Protein AF-A0A535KV26-F1 (afdb_monomer)

Nearest PDB structures (foldseek):
  4ovj-assembly1_A  TM=8.349E-01  e=1.853E-02  Alicyclobacillus acidocaldarius subsp. acidocaldarius DSM 446
  7vfq-assembly1_A  TM=8.446E-01  e=4.959E-02  Bifidobacterium longum subsp. infantis ATCC 15697 = JCM 1222 = DSM 20088
  7vfq-assembly2_B  TM=8.440E-01  e=6.123E-02  Bifidobacterium longum subsp. infantis ATCC 15697 = JCM 1222 = DSM 20088
  7vfq-assembly4_D  TM=8.434E-01  e=8.702E-02  Bifidobacterium longum subsp. infantis ATCC 15697 = JCM 1222 = DSM 20088
  7vfr-assembly1_A  TM=8.471E-01  e=1.423E-01  Bifidobacterium longum subsp. infantis ATCC 15697 = JCM 1222 = DSM 20088

Radius of gyration: 13.69 Å; Cα contacts (8 Å, |Δi|>4): 64; chains: 1; bounding box: 33×28×32 Å

Foldseek 3Di:
DPPPDDDDDDDDDPVCQLVVQVVCLVVVHHDPDDDDDQQVLVVCVVVVNFDFCVVPCPCVVVVDDPPQQVSQDDPRTRRDDDDDDDD

Structure (mmCIF, N/CA/C/O backbone):
data_AF-A0A535KV26-F1
#
_entry.id   AF-A0A535KV26-F1
#
loop_
_atom_site.group_PDB
_atom_site.id
_atom_site.type_symbol
_atom_site.label_atom_id
_atom_site.label_alt_id
_atom_site.label_comp_id
_atom_site.label_asym_id
_atom_site.label_entity_id
_atom_site.label_seq_id
_atom_site.pdbx_PDB_ins_code
_atom_site.Cartn_x
_atom_site.Cartn_y
_atom_site.Cartn_z
_atom_site.occupancy
_atom_site.B_iso_or_equiv
_atom_site.auth_seq_id
_atom_site.auth_comp_id
_atom_site.auth_asym_id
_atom_site.auth_atom_id
_atom_site.pdbx_PDB_model_num
ATOM 1 N N . THR A 1 1 ? -18.283 1.928 -10.682 1.00 51.75 1 THR A N 1
ATOM 2 C CA . THR A 1 1 ? -18.085 0.468 -10.595 1.00 51.75 1 THR A CA 1
ATOM 3 C C . THR A 1 1 ? -17.250 0.020 -11.773 1.00 51.75 1 THR A C 1
ATOM 5 O O . THR A 1 1 ? -17.683 0.149 -12.909 1.00 51.75 1 THR A O 1
ATOM 8 N N . GLN A 1 2 ? -16.042 -0.470 -11.517 1.00 67.69 2 GLN A N 1
ATOM 9 C CA . GLN A 1 2 ? -15.266 -1.237 -12.492 1.00 67.69 2 GLN A CA 1
ATOM 10 C C . GLN A 1 2 ? -15.266 -2.677 -11.965 1.00 67.69 2 GLN A C 1
ATOM 12 O O . GLN A 1 2 ? -15.019 -2.885 -10.780 1.00 67.69 2 GLN A O 1
ATOM 17 N N . ASN A 1 3 ? -15.659 -3.652 -12.786 1.00 82.06 3 ASN A N 1
ATOM 18 C CA . ASN A 1 3 ? -15.738 -5.074 -12.407 1.00 82.06 3 ASN A CA 1
ATOM 19 C C . ASN A 1 3 ? -16.609 -5.392 -11.167 1.00 82.06 3 ASN A C 1
ATOM 21 O O . ASN A 1 3 ? -16.257 -6.269 -10.387 1.00 82.06 3 ASN A O 1
ATOM 25 N N . ASN A 1 4 ? -17.734 -4.693 -10.962 1.00 89.94 4 ASN A N 1
ATOM 26 C CA . ASN A 1 4 ? -18.614 -4.869 -9.789 1.00 89.94 4 ASN A CA 1
ATOM 27 C C . ASN A 1 4 ? -17.930 -4.657 -8.421 1.00 89.94 4 ASN A C 1
ATOM 29 O O . ASN A 1 4 ? -18.432 -5.126 -7.403 1.00 89.94 4 ASN A O 1
ATOM 33 N N . VAL A 1 5 ? -16.818 -3.919 -8.381 1.00 91.44 5 VAL A N 1
ATOM 34 C CA . VAL A 1 5 ? -16.184 -3.495 -7.127 1.00 91.44 5 VAL A CA 1
ATOM 35 C C . VAL A 1 5 ? -16.804 -2.177 -6.658 1.00 91.44 5 VAL A C 1
ATOM 37 O O . VAL A 1 5 ? -16.888 -1.209 -7.426 1.00 91.44 5 VAL A O 1
ATOM 40 N N . THR A 1 6 ? -17.218 -2.148 -5.391 1.00 92.62 6 THR A N 1
ATOM 41 C CA . THR A 1 6 ? -17.624 -0.937 -4.665 1.00 92.62 6 THR A CA 1
ATOM 42 C C . THR A 1 6 ? -16.464 -0.480 -3.791 1.00 92.62 6 THR A C 1
ATOM 44 O O . THR A 1 6 ? -15.838 -1.301 -3.126 1.00 92.62 6 THR A O 1
ATOM 47 N N . ILE A 1 7 ? -16.176 0.820 -3.811 1.00 92.44 7 ILE A N 1
ATOM 48 C CA . ILE A 1 7 ? -15.126 1.434 -2.996 1.00 92.44 7 ILE A CA 1
ATOM 49 C C . ILE A 1 7 ? -15.809 2.192 -1.865 1.00 92.44 7 ILE A C 1
ATOM 51 O O . ILE A 1 7 ? -16.651 3.050 -2.132 1.00 92.44 7 ILE A O 1
ATOM 55 N N . ASP A 1 8 ? -15.429 1.873 -0.633 1.00 94.81 8 ASP A N 1
ATOM 56 C CA . ASP A 1 8 ? -15.754 2.663 0.548 1.00 94.81 8 ASP A CA 1
ATOM 57 C C . ASP A 1 8 ? -14.488 3.389 1.014 1.00 94.81 8 ASP A C 1
ATOM 59 O O . ASP A 1 8 ? -13.430 2.771 1.144 1.00 94.81 8 ASP A O 1
ATOM 63 N N . ASN A 1 9 ? -14.577 4.707 1.191 1.00 94.44 9 ASN A N 1
ATOM 64 C CA . ASN A 1 9 ? -13.423 5.541 1.520 1.00 94.44 9 ASN A CA 1
ATOM 65 C C . ASN A 1 9 ? -13.441 5.887 3.006 1.00 94.44 9 ASN A C 1
ATOM 67 O O . ASN A 1 9 ? -14.354 6.559 3.483 1.00 94.44 9 ASN A O 1
ATOM 71 N N . ILE A 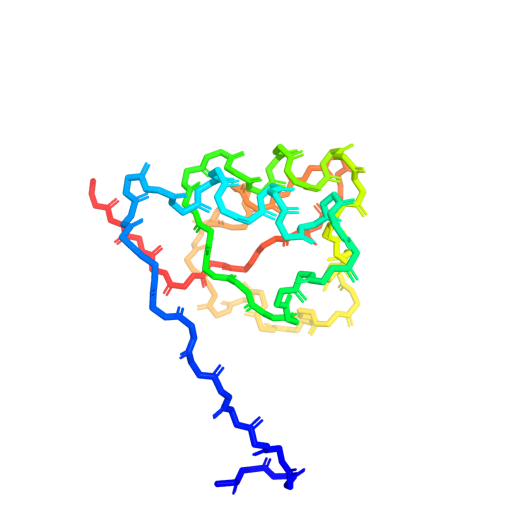1 10 ? -12.382 5.499 3.712 1.00 95.19 10 ILE A N 1
ATOM 72 C CA . ILE A 1 10 ? -12.172 5.834 5.120 1.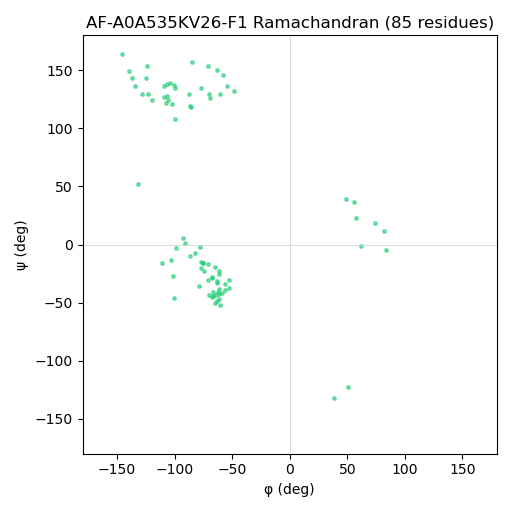00 95.19 10 ILE A CA 1
ATOM 73 C C . ILE A 1 10 ? -11.201 7.015 5.173 1.00 95.19 10 ILE A C 1
ATOM 75 O O . ILE A 1 10 ? -10.019 6.867 4.866 1.00 95.19 10 ILE A O 1
ATOM 79 N N . ALA A 1 11 ? -11.704 8.200 5.520 1.00 94.62 11 ALA A N 1
ATOM 80 C CA . ALA A 1 11 ? -10.878 9.395 5.656 1.00 94.62 11 ALA A CA 1
ATOM 81 C C . ALA A 1 11 ? -10.266 9.456 7.061 1.00 94.62 11 ALA A C 1
ATOM 83 O O . ALA A 1 11 ? -10.996 9.570 8.044 1.00 94.62 11 ALA A O 1
ATOM 84 N N . ILE A 1 12 ? -8.935 9.419 7.134 1.00 94.00 12 ILE A N 1
ATOM 85 C CA . ILE A 1 12 ? -8.178 9.482 8.388 1.00 94.00 12 ILE A CA 1
ATOM 86 C C . ILE A 1 12 ? -7.215 10.675 8.316 1.00 94.00 12 ILE A C 1
ATOM 88 O O . ILE A 1 12 ? -6.486 10.795 7.326 1.00 94.00 12 ILE A O 1
ATOM 92 N N . PRO A 1 13 ? -7.178 11.565 9.325 1.00 95.12 13 PRO A N 1
ATOM 93 C CA . PRO A 1 13 ? -6.150 12.597 9.419 1.00 95.12 13 PRO A CA 1
ATOM 94 C C . PRO A 1 13 ? -4.741 11.992 9.369 1.00 95.12 13 PRO A C 1
ATOM 96 O O . PRO A 1 13 ? -4.464 10.980 10.011 1.00 95.12 13 PRO A O 1
ATOM 99 N N . PHE A 1 14 ? -3.831 12.600 8.603 1.00 90.88 14 PHE A N 1
ATOM 100 C CA . PHE A 1 14 ? -2.505 12.017 8.354 1.00 90.88 14 PHE A CA 1
ATOM 101 C C . PHE A 1 14 ? -1.718 11.725 9.644 1.00 90.88 14 PHE A C 1
ATOM 103 O O . PHE A 1 14 ? -1.070 10.686 9.757 1.00 90.88 14 PHE A O 1
ATOM 110 N N . ASP A 1 15 ? -1.815 12.616 10.631 1.00 94.19 15 ASP A N 1
ATOM 111 C CA . ASP A 1 15 ? -1.184 12.507 11.950 1.00 94.19 15 ASP A CA 1
ATOM 112 C C . ASP A 1 15 ? -1.716 11.337 12.794 1.00 94.19 15 ASP A C 1
ATOM 114 O O . ASP A 1 15 ? -1.034 10.879 13.709 1.00 94.19 15 ASP A O 1
ATOM 118 N N . GLN A 1 16 ? -2.894 10.812 12.457 1.00 95.00 16 GLN A N 1
ATOM 119 C CA . GLN A 1 16 ? -3.548 9.690 13.139 1.00 95.00 16 GLN A CA 1
ATOM 120 C C . GLN A 1 16 ? -3.417 8.376 12.357 1.00 95.00 16 GLN A C 1
ATOM 122 O O . GLN A 1 16 ? -3.641 7.295 12.904 1.00 95.00 16 GLN A O 1
ATOM 127 N N . MET A 1 17 ? -3.002 8.444 11.090 1.00 92.81 17 MET A N 1
ATOM 128 C CA . MET A 1 17 ? -3.165 7.351 10.135 1.00 92.81 17 MET A CA 1
ATOM 129 C C . MET A 1 17 ? -2.431 6.068 10.546 1.00 92.81 17 MET A C 1
ATOM 131 O O . MET A 1 17 ? -3.036 4.999 10.583 1.00 92.81 17 MET A O 1
ATOM 135 N N . LEU A 1 18 ? -1.163 6.155 10.966 1.00 90.81 18 LEU A N 1
ATOM 136 C CA . LEU A 1 18 ? -0.419 4.976 11.433 1.00 90.81 18 LEU A CA 1
ATOM 137 C C . LEU A 1 18 ? -1.060 4.331 12.675 1.00 90.81 18 LEU A C 1
ATOM 139 O O . LEU A 1 18 ? -1.118 3.101 12.772 1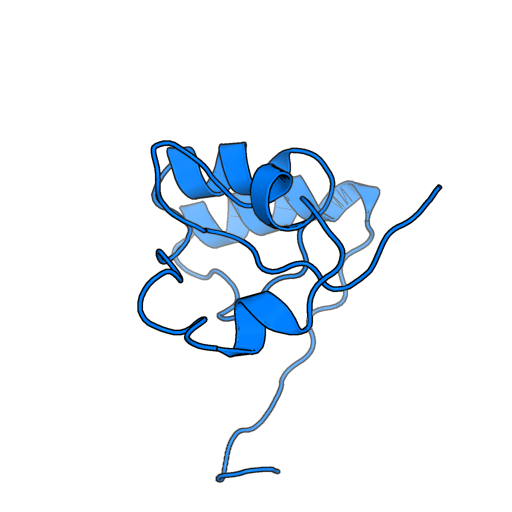.00 90.81 18 LEU A O 1
ATOM 143 N N . GLN A 1 19 ? -1.532 5.141 13.627 1.00 93.06 19 GLN A N 1
ATOM 144 C CA . GLN A 1 19 ? -2.150 4.644 14.856 1.00 93.06 19 GLN A CA 1
ATOM 145 C C . GLN A 1 19 ? -3.478 3.940 14.562 1.00 93.06 19 GLN A C 1
ATOM 147 O O . GLN A 1 19 ? -3.723 2.846 15.083 1.00 93.06 19 GLN A O 1
ATOM 152 N N . GLU A 1 20 ? -4.317 4.528 13.711 1.00 94.38 20 GLU A N 1
ATOM 153 C CA . GLU A 1 20 ? -5.596 3.935 13.328 1.00 94.38 20 GLU A CA 1
ATOM 154 C C . GLU A 1 20 ? -5.407 2.662 12.503 1.00 94.38 20 GLU A C 1
ATOM 156 O O . GLU A 1 20 ? -6.008 1.640 12.833 1.00 94.38 20 GLU A O 1
ATOM 161 N N . LEU A 1 21 ? -4.506 2.659 11.512 1.00 92.81 21 LEU A N 1
ATOM 162 C CA . LEU A 1 21 ? -4.181 1.455 10.738 1.00 92.81 21 LEU A CA 1
ATOM 163 C C . LEU A 1 21 ? -3.668 0.324 11.636 1.00 92.81 21 LEU A C 1
ATOM 165 O O . LEU A 1 21 ? -4.081 -0.827 11.481 1.00 92.81 21 LEU A O 1
ATOM 169 N N . THR A 1 22 ? -2.814 0.641 12.611 1.00 91.25 22 THR A N 1
ATOM 170 C CA . THR A 1 22 ? -2.315 -0.339 13.587 1.00 91.25 22 THR A CA 1
ATOM 171 C C . THR A 1 22 ? -3.448 -0.882 14.459 1.00 91.25 22 THR A C 1
ATOM 173 O O . THR A 1 22 ? -3.544 -2.091 14.669 1.00 91.25 22 THR A O 1
ATOM 176 N N . THR A 1 23 ? -4.339 -0.009 14.936 1.00 94.06 23 THR A N 1
ATOM 177 C CA . THR A 1 23 ? -5.500 -0.393 15.754 1.00 94.06 23 THR A CA 1
ATOM 178 C C . THR A 1 23 ? -6.452 -1.296 14.977 1.00 94.06 23 THR A C 1
ATOM 180 O O . THR A 1 23 ? -6.812 -2.366 15.464 1.00 94.06 23 THR A O 1
ATOM 183 N N . MET A 1 24 ? -6.813 -0.909 13.753 1.00 94.25 24 MET A N 1
ATOM 184 C CA . MET A 1 24 ? -7.689 -1.685 12.874 1.00 94.25 24 MET A CA 1
ATOM 185 C C . MET A 1 24 ? -7.086 -3.048 12.525 1.00 94.25 24 MET A C 1
ATOM 187 O O . MET A 1 24 ? -7.779 -4.062 12.592 1.00 94.25 24 MET A O 1
ATOM 191 N N . THR A 1 25 ? -5.783 -3.093 12.231 1.00 92.56 25 THR A N 1
ATOM 192 C CA . THR A 1 25 ? -5.054 -4.343 11.965 1.00 92.56 25 THR A CA 1
ATOM 193 C C . THR A 1 25 ? -5.092 -5.274 13.175 1.00 92.56 25 THR A C 1
ATOM 195 O O . THR A 1 25 ? -5.505 -6.425 13.053 1.00 92.56 25 THR A O 1
ATOM 198 N N . ASN A 1 26 ? -4.721 -4.778 14.359 1.00 91.56 26 ASN A N 1
ATOM 199 C CA . ASN A 1 26 ? -4.705 -5.578 15.587 1.00 91.56 26 ASN A CA 1
ATOM 200 C C . ASN A 1 26 ? -6.113 -5.990 16.042 1.00 91.56 26 ASN A C 1
ATOM 202 O O . ASN A 1 26 ? -6.278 -7.034 16.668 1.00 91.56 26 ASN A O 1
ATOM 206 N N . GLY A 1 27 ? -7.127 -5.184 15.718 1.00 94.88 27 GLY A N 1
ATOM 207 C CA . GLY A 1 27 ? -8.538 -5.487 15.948 1.00 94.88 27 GLY A CA 1
ATOM 208 C C . GLY A 1 27 ? -9.148 -6.458 14.932 1.00 94.88 27 GLY A C 1
ATOM 209 O O . GLY A 1 27 ? -10.322 -6.795 15.066 1.00 94.88 27 GLY A O 1
ATOM 210 N N . GLY A 1 28 ? -8.388 -6.905 13.924 1.00 94.38 28 GLY A N 1
ATOM 211 C CA . GLY A 1 28 ? -8.863 -7.840 12.902 1.00 94.38 28 GLY A CA 1
ATOM 212 C C . GLY A 1 28 ? -9.807 -7.222 11.867 1.00 94.38 28 GLY A C 1
ATOM 213 O O . GLY A 1 28 ? -10.526 -7.959 11.198 1.00 94.38 28 GLY A O 1
ATOM 214 N N . ASN A 1 29 ? -9.815 -5.893 11.729 1.00 95.44 29 ASN A N 1
ATOM 215 C CA . ASN A 1 29 ? -10.641 -5.171 10.761 1.00 95.44 29 ASN A CA 1
ATOM 216 C C . ASN A 1 29 ? -9.847 -4.115 9.957 1.00 95.44 29 ASN A C 1
ATOM 218 O O . ASN A 1 29 ? -10.229 -2.943 9.957 1.00 95.44 29 ASN A O 1
ATOM 222 N N . PRO A 1 30 ? -8.712 -4.471 9.320 1.00 94.38 30 PRO A N 1
ATOM 223 C CA . PRO A 1 30 ? -7.977 -3.534 8.478 1.00 94.38 30 PRO A CA 1
ATOM 224 C C . PRO A 1 30 ? -8.735 -3.225 7.174 1.00 94.38 30 PRO A C 1
ATOM 226 O O . PRO A 1 30 ? -9.464 -4.081 6.662 1.00 94.38 30 PRO A O 1
ATOM 229 N N . PRO A 1 31 ? -8.515 -2.044 6.569 1.00 95.31 31 PRO A N 1
ATOM 230 C CA . PRO A 1 31 ? -8.953 -1.793 5.201 1.00 95.31 31 PRO A CA 1
ATOM 231 C C . PRO A 1 31 ? -8.230 -2.725 4.216 1.00 95.31 31 PRO A C 1
ATOM 233 O O . PRO A 1 31 ? -7.078 -3.108 4.425 1.00 95.31 31 PRO A O 1
ATOM 236 N N . SER A 1 32 ? -8.891 -3.066 3.106 1.00 94.62 32 SER A N 1
ATOM 237 C CA . SER A 1 32 ? -8.306 -3.942 2.077 1.00 94.62 32 SER A CA 1
ATOM 238 C C . SER A 1 32 ? -7.183 -3.275 1.278 1.00 94.62 32 SER A C 1
ATOM 240 O O . SER A 1 32 ? -6.277 -3.952 0.800 1.00 94.62 32 SER A O 1
ATOM 242 N N . VAL A 1 33 ? -7.254 -1.953 1.115 1.00 94.06 33 VAL A N 1
ATOM 243 C CA . VAL A 1 33 ? -6.240 -1.116 0.466 1.00 94.06 33 VAL A CA 1
ATOM 244 C C . VAL A 1 33 ? -6.038 0.109 1.348 1.00 94.06 33 VAL A C 1
ATOM 246 O O . VAL A 1 33 ? -7.011 0.684 1.830 1.00 94.06 33 VAL A O 1
ATOM 249 N N . MET A 1 34 ? -4.786 0.499 1.566 1.00 93.38 34 MET A N 1
ATOM 250 C CA . MET A 1 34 ? -4.426 1.646 2.397 1.00 93.38 34 MET A CA 1
ATOM 251 C C . MET A 1 34 ? -3.323 2.458 1.729 1.00 93.38 34 MET A C 1
ATOM 253 O O . MET A 1 34 ? -2.421 1.897 1.104 1.00 93.38 34 MET A O 1
ATOM 257 N N . GLU A 1 35 ? -3.396 3.777 1.872 1.00 92.19 35 GLU A N 1
ATOM 258 C CA . GLU A 1 35 ? -2.287 4.658 1.530 1.00 92.19 35 GLU A CA 1
ATOM 259 C C . GLU A 1 35 ? -1.239 4.586 2.642 1.00 92.19 35 GLU A C 1
ATOM 261 O O . GLU A 1 35 ? -1.568 4.601 3.826 1.00 92.19 35 GLU A O 1
ATOM 266 N N . LEU A 1 36 ? 0.032 4.472 2.264 1.00 91.31 36 LEU A N 1
ATOM 267 C CA . LEU A 1 36 ? 1.145 4.362 3.200 1.00 91.31 36 LEU A CA 1
ATOM 268 C C . LEU A 1 36 ? 2.164 5.454 2.905 1.00 91.31 36 LEU A C 1
ATOM 270 O O . LEU A 1 36 ? 2.425 5.771 1.747 1.00 91.31 36 LEU A O 1
ATOM 274 N N . SER A 1 37 ? 2.768 5.993 3.960 1.00 88.31 37 SER A N 1
ATOM 275 C CA . SER A 1 37 ? 3.775 7.046 3.863 1.00 88.31 37 SER A CA 1
ATOM 276 C C . SER A 1 37 ? 5.075 6.644 4.552 1.00 88.31 37 SER A C 1
ATOM 278 O O . SER A 1 37 ? 5.091 5.825 5.475 1.00 88.31 37 SER A O 1
ATOM 280 N N . GLY A 1 38 ? 6.181 7.226 4.089 1.00 85.56 38 GLY A N 1
ATOM 281 C CA . GLY A 1 38 ? 7.504 7.057 4.680 1.00 85.56 38 GLY A CA 1
ATOM 282 C C . GLY A 1 38 ? 7.882 5.591 4.895 1.00 85.56 38 GLY A C 1
ATOM 283 O O . GLY A 1 38 ? 7.916 4.792 3.964 1.00 85.56 38 GLY A O 1
ATOM 284 N N . ASN A 1 39 ? 8.182 5.238 6.145 1.00 84.81 39 ASN A N 1
ATOM 285 C CA . ASN A 1 39 ? 8.662 3.912 6.525 1.00 84.81 39 ASN A CA 1
ATOM 286 C C . ASN A 1 39 ? 7.554 2.926 6.952 1.00 84.81 39 ASN A C 1
ATOM 288 O O . ASN A 1 39 ? 7.864 1.819 7.396 1.00 84.81 39 ASN A O 1
ATOM 292 N N . TRP A 1 40 ? 6.273 3.284 6.836 1.00 90.06 40 TRP A N 1
ATOM 293 C CA . TRP A 1 40 ? 5.169 2.432 7.296 1.00 90.06 40 TRP A CA 1
ATOM 294 C C . TRP A 1 40 ? 5.051 1.085 6.568 1.00 90.06 40 TRP A C 1
ATOM 296 O O . TRP A 1 40 ? 4.729 0.104 7.243 1.00 90.06 40 TRP A O 1
ATOM 306 N N . PRO A 1 41 ? 5.375 0.960 5.260 1.00 89.19 41 PRO A N 1
ATOM 307 C CA . PRO A 1 41 ? 5.430 -0.346 4.604 1.00 89.19 41 PRO A CA 1
ATOM 308 C C . PRO A 1 41 ? 6.383 -1.330 5.293 1.00 89.19 41 PRO A C 1
ATOM 310 O O . PRO A 1 41 ? 6.085 -2.519 5.364 1.00 89.19 41 PRO A O 1
ATOM 313 N N . TYR A 1 42 ? 7.495 -0.851 5.863 1.00 85.31 42 TYR A N 1
ATOM 314 C CA . TYR A 1 42 ? 8.405 -1.697 6.640 1.00 85.31 42 TYR A CA 1
ATOM 315 C C . TYR A 1 42 ? 7.785 -2.135 7.967 1.00 85.31 42 TYR A C 1
ATOM 317 O O . TYR A 1 42 ? 7.901 -3.302 8.334 1.00 85.31 42 TYR A O 1
ATOM 325 N N . ALA A 1 43 ? 7.126 -1.216 8.682 1.00 83.56 43 ALA A N 1
ATOM 326 C CA . ALA A 1 43 ? 6.515 -1.501 9.979 1.00 83.56 43 ALA A CA 1
ATOM 327 C C . ALA A 1 43 ? 5.372 -2.521 9.855 1.00 83.56 43 ALA A C 1
ATOM 329 O O . ALA A 1 43 ? 5.361 -3.530 10.558 1.00 83.56 43 ALA A O 1
ATOM 330 N N . LEU A 1 44 ? 4.449 -2.285 8.921 1.00 87.25 44 LEU A N 1
ATOM 331 C CA . LEU A 1 44 ? 3.280 -3.137 8.700 1.00 87.25 44 LEU A CA 1
ATOM 332 C C . LEU A 1 44 ? 3.631 -4.407 7.905 1.00 87.25 44 LEU A C 1
ATOM 334 O O . LEU A 1 44 ? 3.114 -5.485 8.184 1.00 87.25 44 LEU A O 1
ATOM 338 N N . GLY A 1 45 ? 4.553 -4.328 6.942 1.00 86.56 45 GLY A N 1
ATOM 339 C CA . GLY A 1 45 ? 5.045 -5.509 6.226 1.00 86.56 45 GLY A CA 1
ATOM 340 C C . GLY A 1 45 ? 5.835 -6.447 7.140 1.00 86.56 45 GLY A C 1
ATOM 341 O O . GLY A 1 45 ? 5.651 -7.662 7.099 1.00 86.56 45 GLY A O 1
ATOM 342 N N . GLY A 1 46 ? 6.667 -5.890 8.024 1.00 82.81 46 GLY A N 1
ATOM 343 C CA . GLY A 1 46 ? 7.439 -6.647 9.008 1.00 82.81 46 GLY A CA 1
ATOM 344 C C . GLY A 1 46 ? 6.592 -7.319 10.094 1.00 82.81 46 GLY A C 1
ATOM 345 O O . GLY A 1 46 ? 7.002 -8.361 10.603 1.00 82.81 46 GLY A O 1
ATOM 346 N N . SER A 1 47 ? 5.415 -6.773 10.424 1.00 85.94 47 SER A N 1
ATOM 347 C CA . SER A 1 47 ? 4.470 -7.388 11.369 1.00 85.94 47 SER A CA 1
ATOM 348 C C . SER A 1 47 ? 3.589 -8.476 10.742 1.00 85.94 47 SER A C 1
ATOM 350 O O . SER A 1 47 ? 2.872 -9.165 11.464 1.00 85.94 47 SER A O 1
ATOM 352 N N . GLY A 1 48 ? 3.643 -8.650 9.416 1.00 88.69 48 GLY A N 1
ATOM 3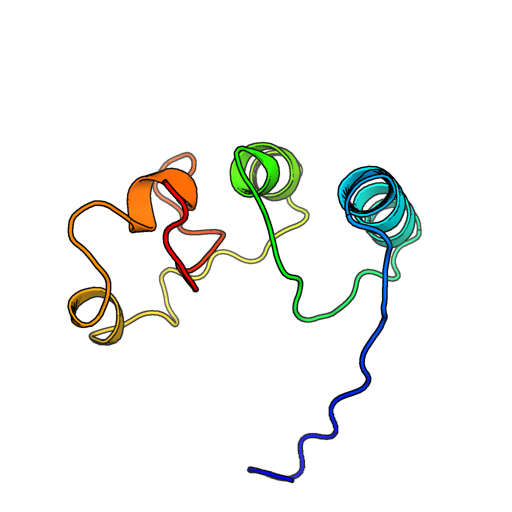53 C CA . GLY A 1 48 ? 2.774 -9.570 8.679 1.00 88.69 48 GLY A CA 1
ATOM 354 C C . GLY A 1 48 ? 1.388 -9.001 8.364 1.00 88.69 48 GLY A C 1
ATOM 355 O O . GLY A 1 48 ? 0.519 -9.749 7.928 1.00 88.69 48 GLY A O 1
ATOM 356 N N . ALA A 1 49 ? 1.176 -7.696 8.560 1.00 92.06 49 ALA A N 1
ATOM 357 C CA . ALA A 1 49 ? -0.096 -7.033 8.283 1.00 92.06 49 ALA A CA 1
ATOM 358 C C . ALA A 1 49 ? -0.343 -6.772 6.788 1.00 92.06 49 ALA A C 1
ATOM 360 O O . ALA A 1 49 ? -1.485 -6.561 6.386 1.00 92.06 49 ALA A O 1
ATOM 361 N N . LEU A 1 50 ? 0.711 -6.764 5.964 1.00 94.81 50 LEU A N 1
ATOM 362 C CA . LEU A 1 50 ? 0.615 -6.486 4.529 1.00 94.81 50 LEU A CA 1
ATOM 363 C C . LEU A 1 50 ? 0.801 -7.747 3.685 1.00 94.81 50 LEU A C 1
ATOM 365 O O . LEU A 1 50 ? 1.715 -8.545 3.905 1.00 94.81 50 LEU A O 1
ATOM 369 N N . GLN A 1 51 ? -0.030 -7.869 2.652 1.00 95.25 51 GLN A N 1
ATOM 370 C CA . GLN A 1 51 ? 0.096 -8.893 1.623 1.00 95.25 51 GLN A CA 1
ATOM 371 C C . GLN A 1 51 ? 1.324 -8.609 0.736 1.00 95.25 51 GLN A C 1
ATOM 373 O O . GLN A 1 51 ? 1.439 -7.504 0.202 1.00 95.25 51 GLN A O 1
ATOM 378 N N . PRO A 1 52 ? 2.217 -9.588 0.500 1.00 95.00 52 PRO A N 1
ATOM 379 C CA . PRO A 1 52 ? 3.255 -9.464 -0.518 1.00 95.00 52 PRO A CA 1
ATOM 380 C C . PRO A 1 52 ? 2.653 -9.266 -1.917 1.00 95.00 52 PRO A C 1
ATOM 382 O O . PRO A 1 52 ? 1.801 -10.039 -2.362 1.00 95.00 52 PRO A O 1
ATOM 385 N N . LEU A 1 53 ? 3.131 -8.249 -2.631 1.00 95.06 53 LEU A N 1
ATOM 386 C CA . LEU A 1 53 ? 2.601 -7.798 -3.918 1.00 95.06 53 LEU A CA 1
ATOM 387 C C . LEU A 1 53 ? 3.384 -8.328 -5.130 1.00 95.06 53 LEU A C 1
ATOM 389 O O . LEU A 1 53 ? 2.997 -8.074 -6.270 1.00 95.06 53 LEU A O 1
ATOM 393 N N . ASN A 1 54 ? 4.475 -9.073 -4.917 1.00 93.38 54 ASN A N 1
ATOM 394 C CA . ASN A 1 54 ? 5.401 -9.505 -5.973 1.00 93.38 54 ASN A CA 1
ATOM 395 C C . ASN A 1 54 ? 4.705 -10.209 -7.155 1.00 93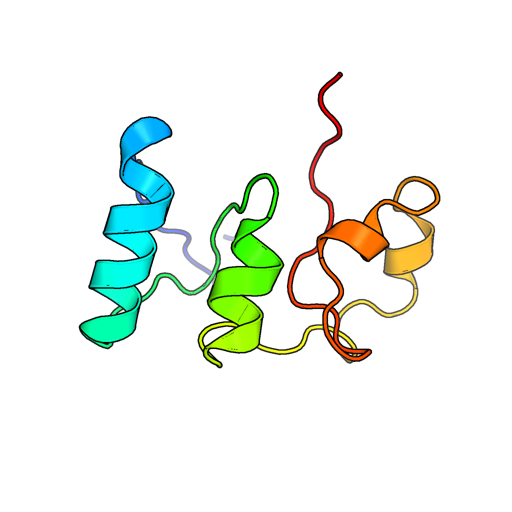.38 54 ASN A C 1
ATOM 397 O O . ASN A 1 54 ? 5.096 -9.999 -8.300 1.00 93.38 54 ASN A O 1
ATOM 401 N N . SER A 1 55 ? 3.669 -11.013 -6.897 1.00 94.69 55 SER A N 1
ATOM 402 C CA . SER A 1 55 ? 2.911 -11.727 -7.936 1.00 94.69 55 SER A CA 1
ATOM 403 C C . SER A 1 55 ? 1.927 -10.851 -8.716 1.00 94.69 55 SER A C 1
ATOM 405 O O . SER A 1 55 ? 1.445 -11.278 -9.760 1.00 94.69 55 SER A O 1
ATOM 407 N N . TYR A 1 56 ? 1.611 -9.652 -8.222 1.00 93.94 56 TYR A N 1
ATOM 408 C CA . TYR A 1 56 ? 0.598 -8.765 -8.804 1.00 93.94 56 TYR A CA 1
ATOM 409 C C . TYR A 1 56 ? 1.205 -7.635 -9.635 1.00 93.94 56 TYR A C 1
ATOM 411 O O . TYR A 1 56 ? 0.571 -7.146 -10.564 1.00 93.94 56 TYR A O 1
ATOM 419 N N . ILE A 1 57 ? 2.434 -7.219 -9.319 1.00 92.12 57 ILE A N 1
ATOM 420 C CA . ILE A 1 57 ? 3.047 -6.032 -9.929 1.00 92.12 57 ILE A CA 1
ATOM 421 C C . ILE A 1 57 ? 3.522 -6.241 -11.371 1.00 92.12 57 ILE A C 1
ATOM 423 O O . ILE A 1 57 ? 3.633 -5.264 -12.100 1.00 92.12 57 ILE A O 1
ATOM 427 N N . GLY A 1 58 ? 3.795 -7.479 -11.799 1.00 88.81 58 GLY A N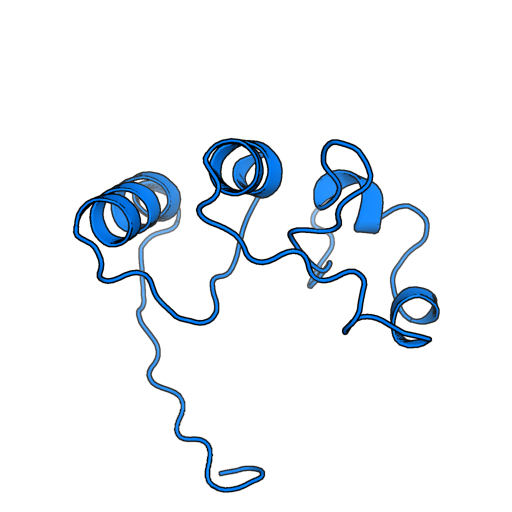 1
ATOM 428 C CA . GLY A 1 58 ? 4.121 -7.827 -13.190 1.00 88.81 58 GLY A CA 1
ATOM 429 C C . GLY A 1 58 ? 5.009 -6.808 -13.927 1.00 88.81 58 GLY A C 1
ATOM 430 O O . GLY A 1 58 ? 6.026 -6.350 -13.404 1.00 88.81 58 GLY A O 1
ATOM 431 N N . SER A 1 59 ? 4.602 -6.440 -15.146 1.00 89.69 59 SER A N 1
ATOM 432 C CA . SER A 1 59 ? 5.259 -5.400 -15.951 1.00 89.69 59 SER A CA 1
ATOM 433 C C . SER A 1 59 ? 4.974 -3.976 -15.477 1.00 89.69 59 SER 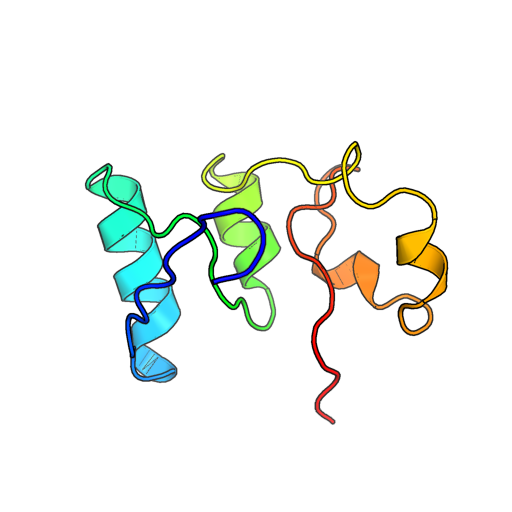A C 1
ATOM 435 O O . SER A 1 59 ? 5.711 -3.073 -15.857 1.00 89.69 59 SER A O 1
ATOM 437 N N . TRP A 1 60 ? 3.952 -3.765 -14.641 1.00 87.00 60 TRP A N 1
ATOM 438 C CA . TRP A 1 60 ? 3.601 -2.442 -14.113 1.00 87.00 60 TRP A CA 1
ATOM 439 C C . TRP A 1 60 ? 4.734 -1.831 -13.277 1.00 87.00 60 TRP A C 1
ATOM 441 O O . TRP A 1 60 ? 4.872 -0.613 -13.206 1.00 87.00 60 TRP A O 1
ATOM 451 N N . ARG A 1 61 ? 5.642 -2.655 -12.733 1.00 88.88 61 ARG A N 1
ATOM 452 C CA . ARG A 1 61 ? 6.874 -2.162 -12.094 1.00 88.88 61 ARG A CA 1
ATOM 453 C C . ARG A 1 61 ? 7.682 -1.213 -12.995 1.00 88.88 61 ARG A C 1
ATOM 455 O O . ARG A 1 61 ? 8.352 -0.327 -12.474 1.00 88.88 61 ARG A O 1
ATOM 462 N N . ASN A 1 62 ? 7.610 -1.391 -14.315 1.00 90.00 62 ASN A N 1
ATOM 463 C CA . ASN A 1 62 ? 8.334 -0.575 -15.291 1.00 90.00 62 ASN A CA 1
ATOM 464 C C . ASN A 1 62 ? 7.716 0.816 -15.497 1.00 90.00 62 ASN A C 1
ATOM 466 O O . ASN A 1 62 ? 8.389 1.690 -16.035 1.00 90.00 62 ASN A O 1
ATOM 470 N N . ASP A 1 63 ? 6.469 1.021 -15.065 1.00 89.56 63 ASP A N 1
ATOM 471 C CA . ASP A 1 63 ? 5.770 2.305 -15.181 1.00 89.56 63 ASP A CA 1
ATOM 472 C C . ASP A 1 63 ? 6.063 3.228 -13.988 1.00 89.56 63 ASP A C 1
ATOM 474 O O . ASP A 1 63 ? 5.695 4.403 -13.991 1.00 89.56 63 ASP A O 1
ATOM 478 N N . ALA A 1 64 ? 6.715 2.706 -12.947 1.00 87.94 64 ALA A N 1
ATOM 479 C CA . ALA A 1 64 ? 7.081 3.478 -11.773 1.00 87.94 64 ALA A CA 1
ATOM 480 C C . ALA A 1 64 ? 8.403 4.226 -11.965 1.00 87.94 64 ALA A C 1
ATOM 482 O O . ALA A 1 64 ? 9.285 3.824 -12.724 1.00 87.94 64 ALA A O 1
ATOM 483 N N . PHE A 1 65 ? 8.578 5.295 -11.191 1.00 88.06 65 PHE A N 1
ATOM 484 C CA . PHE A 1 65 ? 9.843 6.015 -11.128 1.00 88.06 65 PHE A CA 1
ATOM 485 C C . PHE A 1 65 ? 10.991 5.096 -10.694 1.00 88.06 65 PHE A C 1
ATOM 487 O O . PHE A 1 65 ? 10.818 4.220 -9.839 1.00 88.06 65 PHE A O 1
ATOM 494 N N . THR A 1 66 ? 12.185 5.340 -11.232 1.00 86.81 66 THR A N 1
ATOM 495 C CA . THR A 1 66 ? 13.407 4.616 -10.864 1.00 86.81 66 THR A CA 1
ATOM 496 C C . THR A 1 66 ? 13.567 4.546 -9.341 1.00 86.81 66 THR A C 1
ATOM 498 O O . THR A 1 66 ? 13.414 5.550 -8.650 1.00 86.81 66 THR A O 1
ATOM 501 N N . ASN A 1 67 ? 13.855 3.351 -8.820 1.00 86.50 67 ASN A N 1
ATOM 502 C CA . ASN A 1 67 ? 14.068 3.032 -7.396 1.00 86.50 67 ASN A CA 1
ATOM 503 C C . ASN A 1 67 ? 12.878 3.265 -6.444 1.00 86.50 67 ASN A C 1
ATOM 505 O O . ASN A 1 67 ? 12.963 2.915 -5.271 1.00 86.50 67 ASN A O 1
ATOM 509 N N . SER A 1 68 ? 11.731 3.763 -6.913 1.00 87.69 68 SER A N 1
ATOM 510 C CA . SER A 1 68 ? 10.582 4.072 -6.041 1.00 87.69 68 SER A CA 1
ATOM 511 C C . SER A 1 68 ? 10.007 2.855 -5.296 1.00 87.69 68 SER A C 1
ATOM 513 O O . SER A 1 68 ? 9.472 2.986 -4.197 1.00 87.69 68 SER A O 1
ATOM 515 N N . PHE A 1 69 ? 10.183 1.647 -5.836 1.00 89.50 69 PHE A N 1
ATOM 516 C CA . PHE A 1 69 ? 9.782 0.405 -5.170 1.00 89.50 69 PHE A CA 1
ATOM 517 C C . PHE A 1 69 ? 10.643 0.027 -3.957 1.00 89.50 69 PHE A C 1
ATOM 519 O O . PHE A 1 69 ? 10.214 -0.815 -3.168 1.00 89.50 69 PHE A O 1
ATOM 526 N N . GLU A 1 70 ? 11.841 0.593 -3.788 1.00 87.50 70 GLU A N 1
ATOM 527 C CA . GLU A 1 70 ? 12.726 0.251 -2.664 1.00 87.50 70 GLU A CA 1
ATOM 528 C C . GLU A 1 70 ? 12.080 0.588 -1.316 1.00 87.50 70 GLU A C 1
ATOM 530 O O . GLU A 1 70 ? 12.144 -0.221 -0.390 1.00 87.50 70 GLU A O 1
ATOM 535 N N . VAL A 1 71 ? 11.359 1.713 -1.247 1.00 85.38 71 VAL A N 1
ATOM 536 C CA . VAL A 1 71 ? 10.639 2.192 -0.051 1.00 85.38 71 VAL A CA 1
ATOM 537 C C . VAL A 1 71 ? 9.523 1.229 0.371 1.00 85.38 71 VAL A C 1
ATOM 539 O O . VAL A 1 71 ? 9.222 1.075 1.551 1.00 85.38 71 VAL A O 1
ATOM 542 N 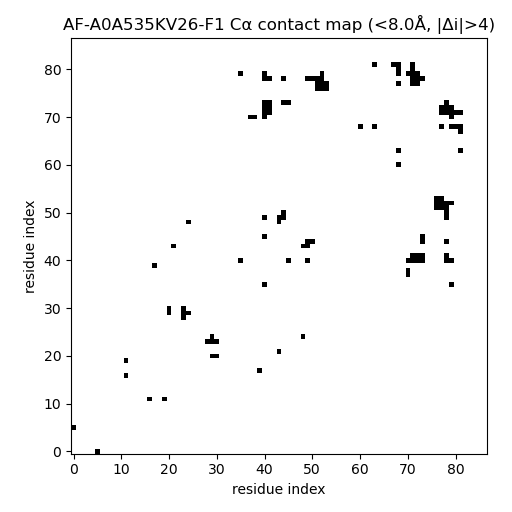N . GLY A 1 72 ? 8.921 0.541 -0.599 1.00 89.25 72 GLY A N 1
ATOM 543 C CA . GLY A 1 72 ? 7.895 -0.470 -0.363 1.00 89.25 72 GLY A CA 1
ATOM 544 C C . GLY A 1 72 ? 8.437 -1.888 -0.200 1.00 89.25 72 GLY A C 1
ATOM 545 O O . GLY A 1 72 ? 7.634 -2.808 -0.068 1.00 89.25 72 GLY A O 1
ATOM 546 N N . THR A 1 73 ? 9.757 -2.109 -0.251 1.00 90.00 73 THR A N 1
ATOM 547 C CA . THR A 1 73 ? 10.348 -3.456 -0.289 1.00 90.00 73 THR A CA 1
ATOM 548 C C . THR A 1 73 ? 11.022 -3.821 1.030 1.00 90.00 73 THR A C 1
ATOM 550 O O . THR A 1 73 ? 11.988 -3.184 1.433 1.00 90.00 73 THR A O 1
ATOM 553 N N . TYR A 1 74 ? 10.597 -4.916 1.664 1.00 88.62 74 TYR A N 1
ATOM 554 C CA . TYR A 1 74 ? 11.220 -5.460 2.873 1.00 88.62 74 TYR A CA 1
ATOM 555 C C . TYR A 1 74 ? 11.544 -6.947 2.704 1.00 88.62 74 TYR A C 1
ATOM 557 O O . TYR A 1 74 ? 10.697 -7.734 2.291 1.00 88.62 74 TYR A O 1
ATOM 565 N N . ARG A 1 75 ? 12.788 -7.346 3.016 1.00 88.44 75 ARG A N 1
ATOM 566 C CA . ARG A 1 75 ? 13.279 -8.740 2.908 1.00 88.44 75 ARG A CA 1
ATOM 567 C C . ARG A 1 75 ? 12.961 -9.416 1.558 1.00 88.44 75 ARG A C 1
ATOM 569 O O . ARG A 1 75 ? 12.628 -10.594 1.513 1.00 88.44 75 ARG A O 1
ATOM 576 N N . GLY A 1 76 ? 13.064 -8.663 0.460 1.00 90.06 76 GLY A N 1
ATOM 577 C CA . GLY A 1 76 ? 12.812 -9.155 -0.903 1.00 90.06 76 GLY A CA 1
ATOM 578 C C . GLY A 1 76 ? 11.340 -9.165 -1.337 1.00 90.06 76 GLY A C 1
ATOM 579 O O . GLY A 1 76 ? 11.054 -9.417 -2.508 1.00 90.06 76 GLY A O 1
ATOM 580 N N . ASN A 1 77 ? 10.410 -8.835 -0.439 1.00 92.12 77 ASN A N 1
ATOM 581 C CA . ASN A 1 77 ? 8.988 -8.721 -0.748 1.00 92.12 77 ASN A CA 1
ATOM 582 C C . ASN A 1 77 ? 8.583 -7.259 -0.921 1.00 92.12 77 ASN A C 1
ATOM 584 O O . ASN A 1 77 ? 8.983 -6.401 -0.136 1.00 92.12 77 ASN A O 1
ATOM 588 N N . VAL A 1 78 ? 7.764 -6.987 -1.931 1.00 93.19 78 VAL A N 1
ATOM 589 C CA . VAL A 1 78 ? 7.124 -5.688 -2.148 1.00 93.19 78 VAL A CA 1
ATOM 590 C C . VAL A 1 78 ? 5.829 -5.669 -1.347 1.00 93.19 78 VAL A C 1
ATOM 592 O O . VAL A 1 78 ? 4.957 -6.490 -1.597 1.00 93.19 78 VAL A O 1
ATOM 595 N N . TYR A 1 79 ? 5.690 -4.746 -0.406 1.00 94.56 79 TYR A N 1
ATOM 596 C CA . TYR A 1 79 ? 4.500 -4.579 0.434 1.00 94.56 79 TYR A CA 1
ATOM 597 C C . TYR A 1 79 ? 3.720 -3.300 0.128 1.00 94.56 79 TYR A C 1
ATOM 599 O O . TYR A 1 79 ? 2.566 -3.177 0.523 1.00 94.56 79 TYR A O 1
ATOM 607 N N . ALA A 1 80 ? 4.333 -2.356 -0.586 1.00 93.94 80 ALA A N 1
ATOM 608 C CA . ALA A 1 80 ? 3.677 -1.147 -1.055 1.00 93.94 80 ALA A CA 1
ATOM 609 C C . ALA A 1 80 ? 4.128 -0.806 -2.473 1.00 93.94 80 ALA A C 1
ATOM 611 O O . ALA A 1 80 ? 5.259 -1.087 -2.878 1.00 93.94 80 ALA A O 1
ATOM 612 N N . VAL A 1 81 ? 3.216 -0.19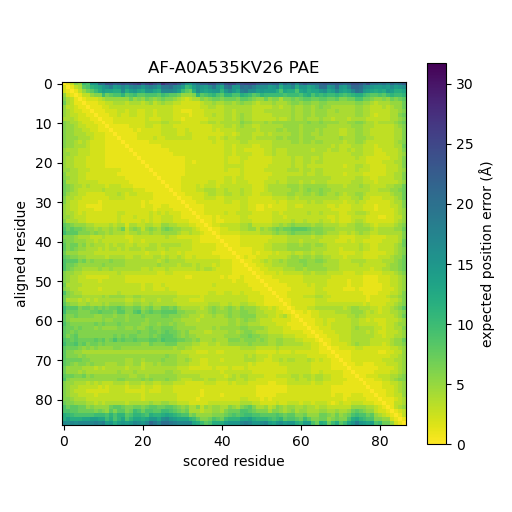4 -3.214 1.00 92.81 81 VAL A N 1
ATOM 613 C CA . VAL A 1 81 ? 3.413 0.258 -4.587 1.00 92.81 81 VAL A CA 1
ATOM 614 C C . VAL A 1 81 ? 3.473 1.786 -4.598 1.00 92.81 81 VAL A C 1
ATOM 616 O O . VAL A 1 81 ? 2.685 2.422 -3.897 1.00 92.81 81 VAL A O 1
ATOM 619 N N . PRO A 1 82 ? 4.410 2.392 -5.339 1.00 90.50 82 PRO A N 1
ATOM 620 C CA . PRO A 1 82 ? 4.570 3.839 -5.357 1.00 90.50 82 PRO A CA 1
ATOM 621 C C . PRO A 1 82 ? 3.378 4.508 -6.055 1.00 90.50 82 PRO A C 1
ATOM 623 O O . PRO A 1 82 ? 3.050 4.173 -7.192 1.00 90.50 82 PRO A O 1
ATOM 626 N N . PHE A 1 83 ? 2.743 5.459 -5.367 1.00 85.88 83 PHE A N 1
ATOM 627 C CA . PHE A 1 83 ? 1.636 6.265 -5.896 1.00 85.88 83 PHE A CA 1
ATOM 628 C C . PHE A 1 83 ? 2.103 7.657 -6.338 1.00 85.88 83 PHE A C 1
ATOM 630 O O . PHE A 1 83 ? 1.776 8.113 -7.432 1.00 85.88 83 PHE A O 1
ATOM 637 N N . SER A 1 84 ? 2.902 8.321 -5.505 1.00 82.38 84 SER A N 1
ATOM 638 C CA . SER A 1 84 ? 3.457 9.645 -5.769 1.00 82.38 84 SER A CA 1
ATOM 639 C C . SER A 1 84 ? 4.859 9.768 -5.172 1.00 82.38 84 SER A C 1
ATOM 641 O O . SER A 1 84 ? 5.282 8.948 -4.353 1.00 82.38 84 SER A O 1
ATOM 643 N N . ILE A 1 85 ? 5.593 10.789 -5.613 1.00 75.12 85 ILE A N 1
ATOM 644 C CA . ILE A 1 85 ? 6.852 11.210 -5.001 1.00 75.12 85 ILE A CA 1
ATOM 645 C C . ILE A 1 85 ? 6.651 12.647 -4.544 1.00 75.12 85 ILE A C 1
ATOM 647 O O . ILE A 1 85 ? 6.302 13.509 -5.352 1.00 75.12 85 ILE A O 1
ATOM 651 N N . SER A 1 86 ? 6.882 12.887 -3.260 1.00 68.56 86 SER A N 1
ATOM 652 C CA . SER A 1 86 ? 6.904 14.224 -2.673 1.00 68.56 86 SER A CA 1
ATOM 653 C C . SER A 1 86 ? 8.363 14.638 -2.428 1.00 68.56 86 SER A C 1
ATOM 655 O O . SER A 1 86 ? 9.143 13.770 -2.028 1.00 68.56 86 SER A O 1
ATOM 657 N N . PRO A 1 87 ? 8.748 15.903 -2.694 1.00 59.00 87 PRO A N 1
ATOM 658 C CA . PRO A 1 87 ? 10.083 16.429 -2.390 1.00 59.00 87 PRO A CA 1
ATOM 659 C C . PRO A 1 87 ? 10.469 16.343 -0.911 1.00 59.00 87 PRO A C 1
ATOM 661 O O . PRO A 1 87 ? 9.556 16.426 -0.055 1.00 59.00 87 PRO A O 1
#

Sequence (87 aa):
TQNNVTIDNIAIPFDQMLQELTTMTNGGNPPSVMELSGNWPYALGGSGALQPLNSYIGSWRNDAFTNSFEVGTYRGNVYAVPFSISP

Mean predicted aligned error: 4.03 Å

Secondary structure (DSSP, 8-state):
-BTTB--------HHHHHHHHHHHHHTT---SS----TTHHHHHHHTT-S---TTT-GGGGGGSPTTGGGTTEETTEE---------

pLDDT: mean 89.38, std 7.32, range [51.75, 95.44]

Solvent-accessible surface area (backbone atoms only — not comparable to full-atom values): 5754 Å² total; per-residue (Å²): 117,66,93,86,47,83,87,84,86,85,89,63,61,77,94,48,36,67,62,50,53,50,50,27,47,77,70,75,60,53,74,96,74,79,92,77,60,81,67,44,33,46,60,39,37,73,72,65,76,40,67,72,38,69,88,72,43,70,73,62,62,74,77,50,64,85,74,48,52,58,62,16,43,51,98,90,36,31,43,41,78,77,86,78,86,78,136